Protein AF-A0A972RXV5-F1 (afdb_monomer)

pLDDT: mean 75.28, std 15.34, range [43.59, 93.38]

Mean predicted aligned error: 11.85 Å

Structure (mmCIF, N/CA/C/O backbone):
data_AF-A0A972RXV5-F1
#
_entry.id   AF-A0A972RXV5-F1
#
loop_
_atom_site.group_PDB
_atom_site.id
_atom_site.type_symbol
_atom_site.label_atom_id
_atom_site.label_alt_id
_atom_site.label_comp_id
_atom_site.label_asym_id
_atom_site.label_entity_id
_atom_site.label_seq_id
_atom_site.pdbx_PDB_ins_code
_atom_site.Cartn_x
_atom_site.Cartn_y
_atom_site.Cartn_z
_atom_site.occupancy
_atom_site.B_iso_or_equiv
_atom_site.auth_seq_id
_atom_site.auth_comp_id
_atom_site.auth_asym_id
_atom_site.auth_atom_id
_atom_site.pdbx_PDB_model_num
ATOM 1 N N . MET A 1 1 ? 20.378 -5.002 56.937 1.00 43.59 1 MET A N 1
ATOM 2 C CA . MET A 1 1 ? 18.963 -5.293 56.614 1.00 43.59 1 MET A CA 1
ATOM 3 C C . MET A 1 1 ? 18.655 -4.705 55.243 1.00 43.59 1 MET A C 1
ATOM 5 O O . MET A 1 1 ? 18.627 -3.490 55.104 1.00 43.59 1 MET A O 1
ATOM 9 N N . LYS A 1 2 ? 18.577 -5.555 54.213 1.00 45.84 2 LYS A N 1
ATOM 10 C CA . LYS A 1 2 ? 18.410 -5.144 52.811 1.00 45.84 2 LYS A CA 1
ATOM 11 C C . LYS A 1 2 ? 16.924 -4.866 52.560 1.00 45.84 2 LYS A C 1
ATOM 13 O O . LYS A 1 2 ? 16.107 -5.764 52.721 1.00 45.84 2 LYS A O 1
ATOM 18 N N . ARG A 1 3 ? 16.578 -3.620 52.234 1.00 49.22 3 ARG A N 1
ATOM 19 C CA . ARG A 1 3 ? 15.214 -3.210 51.879 1.00 49.22 3 ARG A CA 1
ATOM 20 C C . ARG A 1 3 ? 14.967 -3.584 50.418 1.00 49.22 3 ARG A C 1
ATOM 22 O O . ARG A 1 3 ? 15.554 -2.972 49.535 1.00 49.22 3 ARG A O 1
ATOM 29 N N . ALA A 1 4 ? 14.135 -4.589 50.173 1.00 55.06 4 ALA A N 1
ATOM 30 C CA . ALA A 1 4 ? 13.589 -4.862 48.849 1.00 55.06 4 ALA A CA 1
ATOM 31 C C . ALA A 1 4 ? 12.246 -4.129 48.743 1.00 55.06 4 ALA A C 1
ATOM 33 O O . ALA A 1 4 ? 11.247 -4.572 49.306 1.00 55.06 4 ALA A O 1
ATOM 34 N N . LEU A 1 5 ? 12.240 -2.967 48.085 1.00 50.38 5 LEU A N 1
ATOM 35 C CA . LEU A 1 5 ? 11.004 -2.307 47.674 1.00 50.38 5 LEU A CA 1
ATOM 36 C C . LEU A 1 5 ? 10.513 -3.023 46.410 1.00 50.38 5 LEU A C 1
ATOM 38 O O . LEU A 1 5 ? 11.134 -2.915 45.354 1.00 50.38 5 LEU A O 1
ATOM 42 N N . GLY A 1 6 ? 9.437 -3.796 46.536 1.00 54.78 6 GLY A N 1
ATOM 43 C CA . GLY A 1 6 ? 8.758 -4.401 45.396 1.00 54.78 6 GLY A CA 1
ATOM 44 C C . GLY A 1 6 ? 8.099 -3.313 44.555 1.00 54.78 6 GLY A C 1
ATOM 45 O O . GLY A 1 6 ? 7.182 -2.640 45.020 1.00 54.78 6 GLY A O 1
ATOM 46 N N . ILE A 1 7 ? 8.576 -3.127 43.326 1.00 58.03 7 ILE A N 1
ATOM 47 C CA . ILE A 1 7 ? 7.932 -2.254 42.347 1.00 58.03 7 ILE A CA 1
ATOM 48 C C . ILE A 1 7 ? 6.814 -3.068 41.697 1.00 58.03 7 ILE A C 1
ATOM 50 O O . ILE A 1 7 ? 7.065 -3.953 40.881 1.00 58.03 7 ILE A O 1
ATOM 54 N N . ALA A 1 8 ? 5.574 -2.786 42.089 1.00 57.12 8 ALA A N 1
ATOM 55 C CA . ALA A 1 8 ? 4.395 -3.246 41.373 1.00 57.12 8 ALA A CA 1
ATOM 56 C C . ALA A 1 8 ? 4.307 -2.461 40.057 1.00 57.12 8 ALA A C 1
ATOM 58 O O . ALA A 1 8 ? 3.911 -1.297 40.044 1.00 57.12 8 ALA A O 1
ATOM 59 N N . ILE A 1 9 ? 4.727 -3.080 38.954 1.00 60.06 9 ILE A N 1
ATOM 60 C CA . ILE A 1 9 ? 4.512 -2.532 37.614 1.00 60.06 9 ILE A CA 1
ATOM 61 C C . ILE A 1 9 ? 3.044 -2.787 37.279 1.00 60.06 9 ILE A C 1
ATOM 63 O O . ILE A 1 9 ? 2.649 -3.897 36.924 1.00 60.06 9 ILE A O 1
ATOM 67 N N . SER A 1 10 ? 2.224 -1.757 37.459 1.00 55.12 10 SER A N 1
ATOM 68 C CA . SER A 1 10 ? 0.851 -1.698 36.978 1.00 55.12 10 SER A CA 1
ATOM 69 C C . SER A 1 10 ? 0.851 -1.900 35.463 1.00 55.12 10 SER A C 1
ATOM 71 O O . SER A 1 10 ? 1.297 -1.050 34.695 1.00 55.12 10 SER A O 1
ATOM 73 N N . PHE A 1 11 ? 0.370 -3.066 35.038 1.00 50.28 11 PHE A N 1
ATOM 74 C CA . PHE A 1 11 ? 0.160 -3.402 33.638 1.00 50.28 11 PHE A CA 1
ATOM 75 C C . PHE A 1 11 ? -1.055 -2.610 33.144 1.00 50.28 11 PHE A C 1
ATOM 77 O O . PHE A 1 11 ? -2.198 -3.053 33.253 1.00 50.28 11 PHE A O 1
ATOM 84 N N . SER A 1 12 ? -0.817 -1.386 32.674 1.00 53.59 12 SER A N 1
ATOM 85 C CA . SER A 1 12 ? -1.837 -0.578 32.012 1.00 53.59 12 SER A CA 1
ATOM 86 C C . SER A 1 12 ? -2.251 -1.292 30.727 1.00 53.59 12 SER A C 1
ATOM 88 O O . SER A 1 12 ? -1.555 -1.236 29.715 1.00 53.59 12 SER A O 1
ATOM 90 N N . LEU A 1 13 ? -3.374 -2.008 30.783 1.00 49.75 13 LEU A N 1
ATOM 91 C CA . LEU A 1 13 ? -4.055 -2.547 29.614 1.00 49.75 13 LEU A CA 1
ATOM 92 C C . LEU A 1 13 ? -4.489 -1.368 28.740 1.00 49.75 13 LEU A C 1
ATOM 94 O O . LEU A 1 13 ? -5.506 -0.726 28.998 1.00 49.75 13 LEU A O 1
ATOM 98 N N . PHE A 1 14 ? -3.704 -1.073 27.706 1.00 53.16 14 PHE A N 1
ATOM 99 C CA . PHE A 1 14 ? -4.148 -0.236 26.602 1.00 53.16 14 PHE A CA 1
ATOM 100 C C . PHE A 1 14 ? -5.255 -0.998 25.872 1.00 53.16 14 PHE A C 1
ATOM 102 O O . PHE A 1 14 ? -4.997 -1.820 24.995 1.00 53.16 14 PHE A O 1
ATOM 109 N N . VAL A 1 15 ? -6.504 -0.753 26.264 1.00 55.75 15 VAL A N 1
ATOM 110 C CA . VAL A 1 15 ? -7.665 -1.143 25.468 1.00 55.75 15 VAL A CA 1
ATOM 111 C C . VAL A 1 15 ? -7.669 -0.209 24.263 1.00 55.75 15 VAL A C 1
ATOM 113 O O . VAL A 1 15 ? -8.193 0.900 24.313 1.00 55.75 15 VAL A O 1
ATOM 116 N N . GLY A 1 16 ? -6.961 -0.613 23.209 1.00 53.56 16 GLY A N 1
ATOM 117 C CA . GLY A 1 16 ? -6.913 0.122 21.956 1.00 53.56 16 GLY A CA 1
ATOM 118 C C . GLY A 1 16 ? -8.300 0.136 21.331 1.00 53.56 16 GLY A C 1
ATOM 119 O O . GLY A 1 16 ? -8.778 -0.886 20.843 1.00 53.56 16 GLY A O 1
ATOM 120 N N . SER A 1 17 ? -8.952 1.292 21.355 1.00 50.78 17 SER A N 1
ATOM 121 C CA . SER A 1 17 ? -10.152 1.552 20.572 1.00 50.78 17 SER A CA 1
ATOM 122 C C . SER A 1 17 ? -9.810 1.343 19.095 1.00 50.78 17 SER A C 1
ATOM 124 O O . SER A 1 17 ? -9.127 2.167 18.492 1.00 50.78 17 SER A O 1
ATOM 126 N N . SER A 1 18 ? -10.237 0.217 18.519 1.00 52.47 18 SER A N 1
ATOM 127 C CA . SER A 1 18 ? -10.136 -0.058 17.080 1.00 52.47 18 SER A CA 1
ATOM 128 C C . SER A 1 18 ? -11.142 0.835 16.356 1.00 52.47 18 SER A C 1
ATOM 130 O O . SER A 1 18 ? -12.233 0.412 15.978 1.00 52.47 18 SER A O 1
ATOM 132 N N . PHE A 1 19 ? -10.800 2.114 16.223 1.00 64.81 19 PHE A N 1
ATOM 133 C CA . PHE A 1 19 ? -11.425 2.957 15.221 1.00 64.81 19 PHE A CA 1
ATOM 134 C C . PHE A 1 19 ? -10.911 2.497 13.859 1.00 64.81 19 PHE A C 1
ATOM 136 O O . PHE A 1 19 ? -9.718 2.242 13.688 1.00 64.81 19 PHE A O 1
ATOM 143 N N . ALA A 1 20 ? -11.836 2.324 12.915 1.00 81.06 20 ALA A N 1
ATOM 144 C CA . ALA A 1 20 ? -11.476 2.049 11.536 1.00 81.06 20 ALA A CA 1
ATOM 145 C C . ALA A 1 20 ? -10.560 3.174 11.038 1.00 81.06 20 ALA A C 1
ATOM 147 O O . ALA A 1 20 ? -10.838 4.349 11.283 1.00 81.06 20 ALA A O 1
ATOM 148 N N . ILE A 1 21 ? -9.464 2.813 10.376 1.00 88.06 21 ILE A N 1
ATOM 149 C CA . ILE A 1 21 ? -8.487 3.795 9.917 1.00 88.06 21 ILE A CA 1
ATOM 150 C C . ILE A 1 21 ? -9.075 4.613 8.762 1.00 88.06 21 ILE A C 1
ATOM 152 O O . ILE A 1 21 ? -9.879 4.124 7.955 1.00 88.06 21 ILE A O 1
ATOM 156 N N . THR A 1 22 ? -8.607 5.842 8.628 1.00 90.94 22 THR A N 1
ATOM 157 C CA . THR A 1 22 ? -8.967 6.721 7.515 1.00 90.94 22 THR A CA 1
ATOM 158 C C . THR A 1 22 ? -8.108 6.457 6.274 1.00 90.94 22 THR A C 1
ATOM 160 O O . THR A 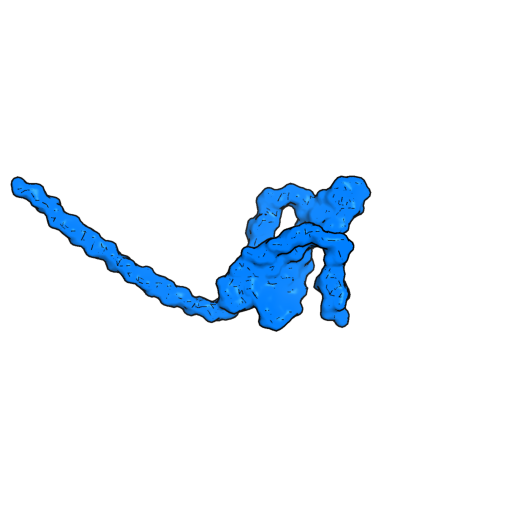1 22 ? -7.033 5.852 6.340 1.00 90.94 22 THR A O 1
ATOM 163 N N . LYS A 1 23 ? -8.567 6.950 5.118 1.00 90.50 23 LYS A N 1
ATOM 164 C CA . LYS A 1 23 ? -7.812 6.891 3.859 1.00 90.50 23 LYS A CA 1
ATOM 165 C C . LYS A 1 23 ? -6.474 7.638 3.949 1.00 90.50 23 LYS A C 1
ATOM 167 O O . LYS A 1 23 ? -5.475 7.153 3.422 1.00 90.50 23 LYS A O 1
ATOM 172 N N . ASP A 1 24 ? -6.434 8.761 4.665 1.00 91.50 24 ASP A N 1
ATOM 173 C CA . ASP A 1 24 ? -5.215 9.559 4.854 1.00 91.50 24 ASP A 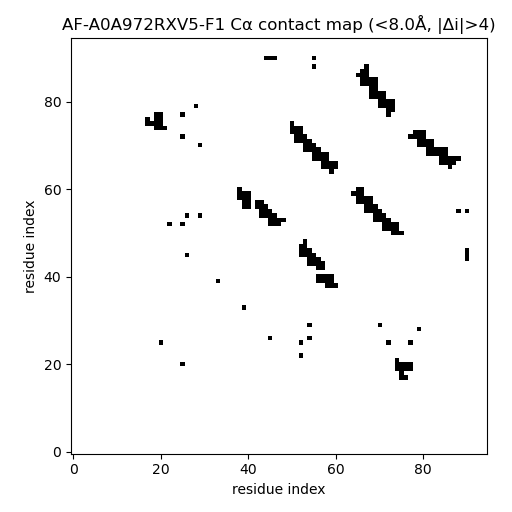CA 1
ATOM 174 C C . ASP A 1 24 ? -4.191 8.842 5.743 1.00 91.50 24 ASP A C 1
ATOM 176 O O . ASP A 1 24 ? -2.992 8.835 5.452 1.00 91.50 24 ASP A O 1
ATOM 180 N N . GLU A 1 25 ? -4.654 8.163 6.795 1.00 91.94 25 GLU A N 1
ATOM 181 C CA . GLU A 1 25 ? -3.798 7.314 7.631 1.00 91.94 25 GLU A CA 1
ATOM 182 C C . GLU A 1 25 ? -3.232 6.131 6.842 1.00 91.94 25 GLU A C 1
ATOM 184 O O . GLU A 1 25 ? -2.049 5.808 6.975 1.00 91.94 25 GLU A O 1
ATOM 189 N N . ALA A 1 26 ? -4.047 5.506 5.987 1.00 91.25 26 ALA A N 1
ATOM 190 C CA . ALA A 1 26 ? -3.582 4.458 5.086 1.00 91.25 26 ALA A CA 1
ATOM 191 C C . ALA A 1 26 ? -2.519 4.990 4.110 1.00 91.25 26 ALA A C 1
ATOM 193 O O . ALA A 1 26 ? -1.467 4.369 3.958 1.00 91.25 26 ALA A O 1
ATOM 194 N N . ALA A 1 27 ? -2.742 6.168 3.516 1.00 91.12 27 ALA A N 1
ATOM 195 C CA . ALA A 1 27 ? -1.785 6.823 2.625 1.00 91.12 27 ALA A CA 1
ATOM 196 C C . ALA A 1 27 ? -0.443 7.092 3.315 1.00 91.12 27 ALA A C 1
ATOM 198 O O . ALA A 1 27 ? 0.619 6.826 2.748 1.00 91.12 27 ALA A O 1
ATOM 199 N N . LYS A 1 28 ? -0.484 7.581 4.559 1.00 92.62 28 LYS A N 1
ATOM 200 C CA . LYS A 1 28 ? 0.712 7.813 5.370 1.00 92.62 28 LYS A CA 1
ATOM 201 C C . LYS A 1 28 ? 1.474 6.512 5.636 1.00 92.62 28 LYS A C 1
ATOM 203 O O . LYS A 1 28 ? 2.675 6.466 5.390 1.00 92.62 28 LYS A O 1
ATOM 208 N N . LYS A 1 29 ? 0.779 5.446 6.047 1.00 92.06 29 LYS A N 1
ATOM 209 C 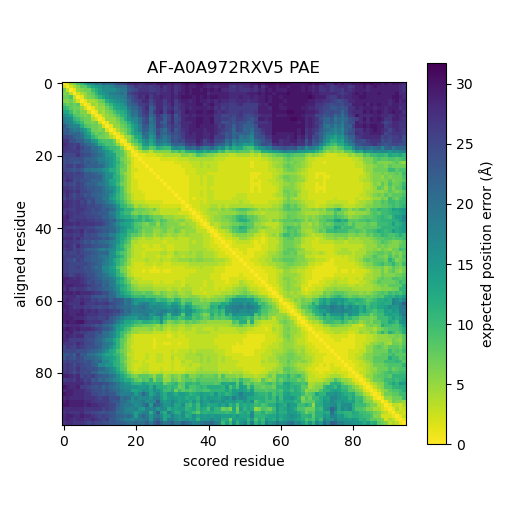CA . LYS A 1 29 ? 1.387 4.122 6.272 1.00 92.06 29 LYS A CA 1
ATOM 210 C C . LYS A 1 29 ? 2.039 3.552 5.012 1.00 92.06 29 LYS A C 1
ATOM 212 O O . LYS A 1 29 ? 3.128 2.990 5.088 1.00 92.06 29 LYS A O 1
ATOM 217 N N . ILE A 1 30 ? 1.398 3.712 3.853 1.00 90.50 30 ILE A N 1
ATOM 218 C CA . ILE A 1 30 ? 1.952 3.269 2.566 1.00 90.50 30 ILE A CA 1
ATOM 219 C C . ILE A 1 30 ? 3.220 4.065 2.232 1.00 90.50 30 ILE A C 1
ATOM 221 O O . ILE A 1 30 ? 4.235 3.462 1.889 1.00 90.50 30 ILE A O 1
ATOM 225 N N . LYS A 1 31 ? 3.200 5.395 2.394 1.00 90.31 31 LYS A N 1
ATOM 226 C CA . LYS A 1 31 ? 4.379 6.257 2.192 1.00 90.31 31 LYS A CA 1
ATOM 227 C C . LYS A 1 31 ? 5.545 5.858 3.093 1.00 90.31 31 LYS A C 1
ATOM 229 O O . LYS A 1 31 ? 6.669 5.728 2.620 1.00 90.31 31 LYS A O 1
ATOM 234 N N . GLU A 1 32 ? 5.277 5.633 4.376 1.00 91.25 32 GLU A N 1
ATOM 235 C CA . GLU A 1 32 ? 6.286 5.183 5.338 1.00 91.25 32 GLU A CA 1
ATOM 236 C C . GLU A 1 32 ? 6.879 3.830 4.929 1.00 91.25 32 GLU A C 1
ATOM 238 O O . GLU A 1 32 ? 8.102 3.687 4.902 1.00 91.25 32 GLU A O 1
ATOM 243 N N . TYR A 1 33 ? 6.038 2.874 4.524 1.00 88.44 33 TYR A N 1
ATOM 244 C CA . TYR A 1 33 ? 6.476 1.554 4.069 1.00 88.44 33 TYR A CA 1
ATOM 245 C C . TYR A 1 33 ? 7.407 1.617 2.851 1.00 88.44 33 TYR A C 1
ATOM 247 O O . TYR A 1 33 ? 8.413 0.906 2.815 1.00 88.44 33 TYR A O 1
ATOM 255 N N . ILE A 1 34 ? 7.113 2.477 1.869 1.00 87.56 34 ILE A N 1
ATOM 256 C CA . ILE A 1 34 ? 7.931 2.577 0.652 1.00 87.56 34 ILE A CA 1
ATOM 257 C C . ILE A 1 34 ? 9.146 3.499 0.792 1.00 87.56 34 ILE A C 1
ATOM 259 O O . ILE A 1 34 ? 10.049 3.418 -0.033 1.00 87.56 34 ILE A O 1
ATOM 263 N N . SER A 1 35 ? 9.208 4.348 1.823 1.00 87.44 35 SER A N 1
ATOM 264 C CA . SER A 1 35 ? 10.264 5.366 1.984 1.00 87.44 35 SER A CA 1
ATOM 265 C C . SER A 1 35 ? 11.700 4.812 2.036 1.00 87.44 35 SER A C 1
ATOM 267 O O . SER A 1 35 ? 12.652 5.541 1.771 1.00 87.44 35 SER A O 1
ATOM 269 N N . GLY A 1 36 ? 11.872 3.519 2.331 1.00 81.06 36 GLY A N 1
ATOM 270 C CA . GLY A 1 36 ? 13.166 2.824 2.317 1.00 81.06 36 GLY A CA 1
ATOM 271 C C . GLY A 1 36 ? 13.421 1.959 1.079 1.00 81.06 36 GLY A C 1
ATOM 272 O O . GLY A 1 36 ? 14.459 1.299 0.991 1.00 81.06 36 GLY A O 1
ATOM 273 N N . MET A 1 37 ? 12.482 1.906 0.136 1.00 83.44 37 MET A N 1
ATOM 274 C CA . MET A 1 37 ? 12.576 1.059 -1.047 1.00 83.44 37 MET A CA 1
ATOM 275 C C . MET A 1 37 ? 13.299 1.788 -2.184 1.00 83.44 37 MET A C 1
ATOM 277 O O . MET A 1 37 ? 13.046 2.953 -2.476 1.00 83.44 37 MET A O 1
ATOM 281 N N . LYS A 1 38 ? 14.202 1.080 -2.864 1.00 80.06 38 LYS A N 1
ATOM 282 C CA . LYS A 1 38 ? 14.845 1.589 -4.080 1.00 80.06 38 LYS A CA 1
ATOM 283 C C . LYS A 1 38 ? 13.911 1.408 -5.273 1.00 80.06 38 LYS A C 1
ATOM 285 O O . LYS A 1 38 ? 13.171 0.431 -5.324 1.00 80.06 38 LYS A O 1
ATOM 290 N N . ALA A 1 39 ? 14.027 2.309 -6.249 1.00 78.38 39 ALA A N 1
ATOM 291 C CA . ALA A 1 39 ? 13.360 2.195 -7.545 1.00 78.38 39 ALA A CA 1
ATOM 292 C C . ALA A 1 39 ? 11.817 2.181 -7.479 1.00 78.38 39 ALA A C 1
ATOM 294 O O . ALA A 1 39 ? 11.184 1.590 -8.343 1.00 78.38 39 ALA A O 1
ATOM 295 N N . VAL A 1 40 ? 11.212 2.846 -6.490 1.00 80.44 40 VAL A N 1
ATOM 296 C CA . VAL A 1 40 ? 9.751 3.031 -6.397 1.00 80.44 40 VAL A CA 1
ATOM 297 C C . VAL A 1 40 ? 9.363 4.395 -6.964 1.00 80.44 40 VAL A C 1
ATOM 299 O O . VAL A 1 40 ? 10.106 5.363 -6.789 1.00 80.44 40 VAL A O 1
ATOM 302 N N . SER A 1 41 ? 8.225 4.483 -7.650 1.00 73.81 41 SER A N 1
ATOM 303 C CA . SER A 1 41 ? 7.622 5.750 -8.056 1.00 73.81 41 SER A CA 1
ATOM 304 C C . SER A 1 41 ? 7.263 6.602 -6.841 1.00 73.81 41 SER A C 1
ATOM 306 O O . SER A 1 41 ? 6.820 6.099 -5.810 1.00 73.81 41 SER A O 1
ATOM 308 N N . GLU A 1 42 ? 7.424 7.917 -6.976 1.00 71.62 42 GLU A N 1
ATOM 309 C CA . GLU A 1 42 ? 6.928 8.873 -5.978 1.00 71.62 42 GLU A CA 1
ATOM 310 C C . GLU A 1 42 ? 5.397 8.982 -6.019 1.00 71.62 42 GLU A C 1
ATOM 312 O O . GLU A 1 42 ? 4.754 9.297 -5.015 1.00 71.62 42 GLU A O 1
ATOM 317 N N . GLU A 1 43 ? 4.808 8.683 -7.177 1.00 78.38 43 GLU A N 1
ATOM 318 C CA . GLU A 1 43 ? 3.365 8.616 -7.361 1.00 78.38 43 GLU A CA 1
ATOM 319 C C . GLU A 1 43 ? 2.814 7.317 -6.766 1.00 78.38 43 GLU A C 1
ATOM 321 O O . GLU A 1 43 ? 3.247 6.216 -7.118 1.00 78.38 43 GLU A O 1
ATOM 326 N N . ILE A 1 44 ? 1.858 7.472 -5.846 1.00 82.94 44 ILE A N 1
ATOM 327 C CA . ILE A 1 44 ? 1.120 6.391 -5.189 1.00 82.94 44 ILE A CA 1
ATOM 328 C C . ILE A 1 44 ? -0.354 6.591 -5.521 1.00 82.94 44 ILE A C 1
ATOM 330 O O . ILE A 1 44 ? -0.948 7.600 -5.125 1.00 82.94 44 ILE A O 1
ATOM 334 N N . THR A 1 45 ? -0.961 5.614 -6.184 1.00 86.62 45 THR A N 1
ATOM 335 C CA . THR A 1 45 ? -2.407 5.609 -6.425 1.00 86.62 45 THR A CA 1
ATOM 336 C C . THR A 1 45 ? -3.091 4.858 -5.293 1.00 86.62 45 THR A C 1
ATOM 338 O O . THR A 1 45 ? -2.670 3.764 -4.930 1.00 86.62 45 THR A O 1
ATOM 341 N N . ILE A 1 46 ? -4.137 5.442 -4.701 1.00 87.38 46 ILE A N 1
ATOM 342 C CA . ILE A 1 46 ? -4.883 4.808 -3.606 1.00 87.38 46 ILE A CA 1
ATOM 343 C C . ILE A 1 46 ? -6.332 4.595 -4.022 1.00 87.38 46 ILE A C 1
ATOM 345 O O . ILE A 1 46 ? -7.118 5.548 -4.104 1.00 87.38 46 ILE A O 1
ATOM 349 N N . CYS A 1 47 ? -6.694 3.331 -4.203 1.00 88.50 47 CYS A N 1
ATOM 350 C CA . CYS A 1 47 ? -8.072 2.884 -4.341 1.00 88.50 47 CYS A CA 1
ATOM 351 C C . CYS A 1 47 ? -8.526 2.123 -3.087 1.00 88.50 47 CYS A C 1
ATOM 353 O O . CYS A 1 47 ? -7.767 1.926 -2.135 1.00 88.50 47 CYS A O 1
ATOM 355 N N . GLU A 1 48 ? -9.800 1.753 -3.031 1.00 90.25 48 GLU A N 1
ATOM 356 C CA . GLU A 1 48 ? -10.358 1.060 -1.876 1.00 90.25 48 GLU A CA 1
ATOM 357 C C . GLU A 1 48 ? -11.447 0.074 -2.279 1.00 90.25 48 GLU A C 1
ATOM 359 O O . GLU A 1 48 ? -12.127 0.254 -3.284 1.00 90.25 48 GLU A O 1
ATOM 364 N N . ASN A 1 49 ? -11.618 -0.958 -1.458 1.00 88.50 49 ASN A N 1
ATOM 365 C CA . ASN A 1 49 ? -12.775 -1.845 -1.492 1.00 88.50 49 ASN A CA 1
ATOM 366 C C . ASN A 1 49 ? -13.412 -1.914 -0.094 1.00 88.50 49 ASN A C 1
ATOM 368 O O . ASN A 1 49 ? -13.047 -1.151 0.803 1.00 88.50 49 ASN A O 1
ATOM 372 N N . GLU A 1 50 ? -14.364 -2.819 0.124 1.00 88.44 50 GLU A N 1
ATOM 373 C CA . GLU A 1 50 ? -15.065 -2.939 1.412 1.00 88.44 50 GLU A CA 1
ATOM 374 C C . GLU A 1 50 ? -14.128 -3.196 2.604 1.00 88.44 50 GLU A C 1
ATOM 376 O O . GLU A 1 50 ? -14.403 -2.764 3.722 1.00 88.44 50 GLU A O 1
ATOM 381 N N . LYS A 1 51 ? -12.998 -3.874 2.376 1.00 89.69 51 LYS A N 1
ATOM 382 C CA . LYS A 1 51 ? -12.127 -4.386 3.441 1.00 89.69 51 LYS A CA 1
ATOM 383 C C . LYS A 1 51 ? -10.775 -3.676 3.533 1.00 89.69 51 LYS A C 1
ATOM 385 O O . LYS A 1 51 ? -10.174 -3.653 4.610 1.00 89.69 51 LYS A O 1
ATOM 390 N N . TYR A 1 52 ? -10.300 -3.086 2.440 1.00 92.44 52 TYR A N 1
ATOM 391 C CA . TYR A 1 52 ? -8.939 -2.572 2.321 1.00 92.44 52 TYR A CA 1
ATOM 392 C C . TYR A 1 52 ? -8.878 -1.198 1.658 1.00 92.44 52 TYR A C 1
ATOM 394 O O . TYR A 1 52 ? -9.629 -0.905 0.728 1.00 92.44 52 TYR A O 1
ATOM 402 N N . TYR A 1 53 ? -7.917 -0.391 2.102 1.00 93.38 53 TYR A N 1
ATOM 403 C CA . TYR A 1 53 ? -7.282 0.612 1.249 1.00 93.38 53 TYR A CA 1
ATOM 404 C C . TYR A 1 53 ? -6.137 -0.066 0.495 1.00 93.38 53 TYR A C 1
ATOM 406 O O . TYR A 1 53 ? -5.407 -0.864 1.081 1.00 93.38 53 TYR A O 1
ATOM 414 N N . ILE A 1 54 ? -5.993 0.217 -0.793 1.00 91.44 54 ILE A N 1
ATOM 415 C CA . ILE A 1 54 ? -5.039 -0.442 -1.684 1.00 91.44 54 ILE A CA 1
ATOM 416 C C . ILE A 1 54 ? -4.158 0.648 -2.283 1.00 91.44 54 ILE A C 1
ATOM 418 O O . ILE A 1 54 ? -4.641 1.486 -3.042 1.00 91.44 54 ILE A O 1
ATOM 422 N N . GLY A 1 55 ? -2.884 0.655 -1.897 1.00 89.19 55 GLY A N 1
ATOM 423 C CA . GLY A 1 55 ? -1.859 1.484 -2.515 1.00 89.19 55 GLY A CA 1
ATOM 424 C C . GLY A 1 55 ? -1.207 0.747 -3.670 1.00 89.19 55 GLY A C 1
ATOM 425 O O . GLY A 1 55 ? -0.688 -0.350 -3.471 1.00 89.19 55 GLY A O 1
ATOM 426 N N . GLU A 1 56 ? -1.204 1.354 -4.844 1.00 87.25 56 GLU A N 1
ATOM 427 C CA . GLU A 1 56 ? -0.423 0.910 -5.990 1.00 87.25 56 GLU A CA 1
ATOM 428 C C . GLU A 1 56 ? 0.805 1.790 -6.139 1.00 87.25 56 GLU A C 1
ATOM 430 O O . GLU A 1 56 ? 0.715 3.021 -6.157 1.00 87.25 56 GLU A O 1
ATOM 435 N N . VAL A 1 57 ? 1.957 1.132 -6.219 1.00 86.00 57 VAL A N 1
ATOM 436 C CA . VAL A 1 57 ? 3.242 1.778 -6.465 1.00 86.00 57 VAL A CA 1
ATOM 437 C C . VAL A 1 57 ? 3.925 1.107 -7.642 1.00 86.00 57 VAL A C 1
ATOM 439 O O . VAL A 1 57 ? 3.930 -0.123 -7.740 1.00 86.00 57 VAL A O 1
ATOM 442 N N . PHE A 1 58 ? 4.513 1.905 -8.524 1.00 83.00 58 PHE A N 1
ATOM 443 C CA . PHE A 1 58 ? 5.280 1.394 -9.649 1.00 83.00 58 PHE A CA 1
ATOM 444 C C . PHE A 1 58 ? 6.715 1.159 -9.194 1.00 83.00 58 PHE A C 1
ATOM 446 O O . PHE A 1 58 ? 7.360 2.037 -8.622 1.00 83.00 58 PHE A O 1
ATOM 453 N N . LEU A 1 59 ? 7.223 -0.044 -9.418 1.00 78.62 59 LEU A N 1
ATOM 454 C CA . LEU A 1 59 ? 8.632 -0.358 -9.255 1.00 78.62 59 LEU A CA 1
ATOM 455 C C . LEU A 1 59 ? 9.273 -0.288 -10.639 1.00 78.62 59 LEU A C 1
ATOM 457 O O . LEU A 1 59 ? 8.831 -0.978 -11.559 1.00 78.62 59 LEU A O 1
ATOM 461 N N . LYS A 1 60 ? 10.332 0.509 -10.772 1.00 74.69 60 LYS A N 1
ATOM 462 C CA . LYS A 1 60 ? 11.144 0.543 -11.988 1.00 74.69 60 LYS A CA 1
ATOM 463 C C . LYS A 1 60 ? 11.856 -0.799 -12.116 1.00 74.69 60 LYS A C 1
ATOM 465 O O . LYS A 1 60 ? 12.757 -1.106 -11.328 1.00 74.69 60 LYS A O 1
ATOM 470 N N . GLY A 1 61 ? 11.422 -1.609 -13.073 1.00 66.69 61 GLY A N 1
ATOM 471 C CA . GLY A 1 61 ? 12.051 -2.881 -13.392 1.00 66.69 61 GLY A CA 1
ATOM 472 C C . GLY A 1 61 ? 13.317 -2.724 -14.234 1.00 66.69 61 GLY A C 1
ATOM 473 O O . GLY A 1 61 ? 13.768 -1.625 -14.565 1.00 66.69 61 GLY A O 1
ATOM 474 N N . TYR A 1 62 ? 13.898 -3.867 -14.584 1.00 56.94 62 TYR A N 1
ATOM 475 C CA . TYR A 1 62 ? 14.952 -3.959 -15.590 1.00 56.94 62 TYR A CA 1
ATOM 476 C C . TYR A 1 62 ? 14.358 -3.621 -16.973 1.00 56.94 62 TYR A C 1
ATOM 478 O O . TYR A 1 62 ? 13.223 -3.995 -17.247 1.00 56.94 62 TYR A O 1
ATOM 486 N N . GLU A 1 63 ? 15.090 -2.896 -17.825 1.00 59.56 63 GLU A N 1
ATOM 487 C CA . GLU A 1 63 ? 14.679 -2.563 -19.210 1.00 59.56 63 GLU A CA 1
ATOM 488 C C . GLU A 1 63 ? 13.383 -1.732 -19.385 1.00 59.56 63 GLU A C 1
ATOM 490 O O . GLU A 1 63 ? 12.734 -1.808 -20.423 1.00 59.56 63 GLU A O 1
ATOM 495 N N . ASN A 1 64 ? 13.031 -0.867 -18.426 1.00 63.03 64 ASN A N 1
ATOM 496 C CA . ASN A 1 64 ? 11.821 -0.016 -18.465 1.00 63.03 64 ASN A CA 1
ATOM 497 C C . ASN A 1 64 ? 10.488 -0.785 -18.396 1.00 63.03 64 ASN A C 1
ATOM 499 O O . ASN A 1 64 ? 9.444 -0.238 -18.749 1.00 63.03 64 ASN A O 1
ATOM 503 N N . PHE A 1 65 ? 10.497 -2.037 -17.933 1.00 56.56 65 PHE A N 1
ATOM 504 C CA . PHE A 1 65 ? 9.261 -2.714 -17.555 1.00 56.56 65 PHE A CA 1
ATOM 505 C C . PHE A 1 65 ? 8.826 -2.228 -16.171 1.00 56.56 65 PHE A C 1
ATOM 507 O O . PHE A 1 65 ? 9.424 -2.596 -15.158 1.00 56.56 65 PHE A O 1
ATOM 514 N N . ASP A 1 66 ? 7.791 -1.396 -16.126 1.00 67.69 66 ASP A N 1
ATOM 515 C CA . ASP A 1 66 ? 7.176 -0.982 -14.869 1.00 67.69 66 ASP A CA 1
ATOM 516 C C . ASP A 1 66 ? 6.325 -2.130 -14.317 1.00 67.69 66 ASP A C 1
ATOM 518 O O . ASP A 1 66 ? 5.456 -2.671 -15.003 1.00 67.69 66 ASP A O 1
ATOM 522 N N . VAL A 1 67 ? 6.586 -2.527 -13.070 1.00 70.31 67 VAL A N 1
ATOM 523 C CA . VAL A 1 67 ? 5.755 -3.506 -12.355 1.00 70.31 67 VAL A CA 1
ATOM 524 C C . VAL A 1 67 ? 4.996 -2.812 -11.237 1.00 70.31 67 VAL A C 1
ATOM 526 O O . VAL A 1 67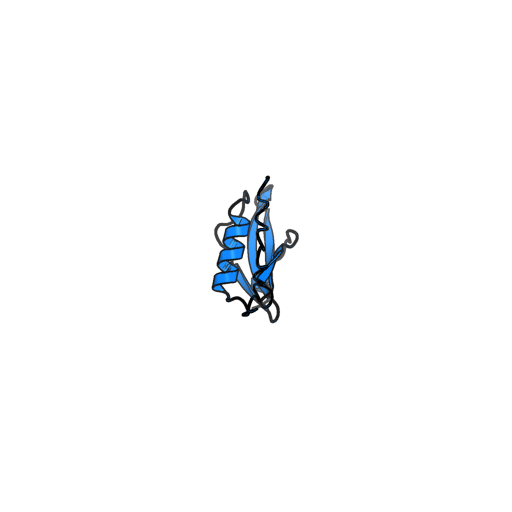 ? 5.523 -1.920 -10.575 1.00 70.31 67 VAL A O 1
ATOM 529 N N . VAL A 1 68 ? 3.760 -3.231 -10.994 1.00 77.81 68 VAL A N 1
ATOM 530 C CA . VAL A 1 68 ? 2.911 -2.655 -9.951 1.00 77.81 68 VAL A CA 1
ATOM 531 C C . VAL A 1 68 ? 3.039 -3.506 -8.698 1.00 77.81 68 VAL A C 1
ATOM 533 O O . VAL A 1 68 ? 2.878 -4.726 -8.730 1.00 77.81 68 VAL A O 1
ATOM 536 N N . ARG A 1 69 ? 3.311 -2.880 -7.555 1.00 83.44 69 ARG A N 1
ATOM 537 C CA . ARG A 1 69 ? 3.202 -3.538 -6.253 1.00 83.44 69 ARG A CA 1
ATOM 538 C C . ARG A 1 69 ? 1.998 -2.992 -5.507 1.00 83.44 69 ARG A C 1
ATOM 540 O O . ARG A 1 69 ? 1.870 -1.782 -5.333 1.00 83.44 69 ARG A O 1
ATOM 547 N N . LYS A 1 70 ? 1.154 -3.902 -5.020 1.00 87.06 70 LYS A N 1
ATOM 548 C CA . LYS A 1 70 ? -0.012 -3.560 -4.207 1.00 87.06 70 LYS A CA 1
ATOM 549 C C . LYS A 1 70 ? 0.341 -3.648 -2.731 1.00 87.06 70 LYS A C 1
ATOM 551 O O . LYS A 1 70 ? 1.005 -4.578 -2.266 1.00 87.06 70 LYS A O 1
ATOM 556 N N . ILE A 1 71 ? -0.114 -2.662 -1.977 1.00 90.31 71 ILE A N 1
ATOM 557 C CA . ILE A 1 71 ? 0.054 -2.582 -0.531 1.00 90.31 71 ILE A CA 1
ATOM 558 C C . ILE A 1 71 ? -1.339 -2.413 0.057 1.00 90.31 71 ILE A C 1
ATOM 560 O O . ILE A 1 71 ? -1.972 -1.371 -0.103 1.00 90.31 71 ILE A O 1
ATOM 564 N N . TYR A 1 72 ? -1.833 -3.454 0.718 1.00 91.62 72 TYR A N 1
ATOM 565 C CA . TYR A 1 72 ? -3.165 -3.457 1.304 1.00 91.62 72 TYR A CA 1
ATOM 566 C C . TYR A 1 72 ? -3.083 -2.982 2.749 1.00 91.62 72 TYR A C 1
ATOM 568 O O . TYR A 1 72 ? -2.265 -3.479 3.520 1.00 91.62 72 TYR A O 1
ATOM 576 N N . ILE A 1 73 ? -3.967 -2.069 3.138 1.00 92.06 73 ILE A N 1
ATOM 577 C CA . ILE A 1 73 ? -4.166 -1.681 4.530 1.00 92.06 73 ILE A CA 1
ATOM 578 C C . ILE A 1 73 ? -5.575 -2.084 4.949 1.00 92.06 73 ILE 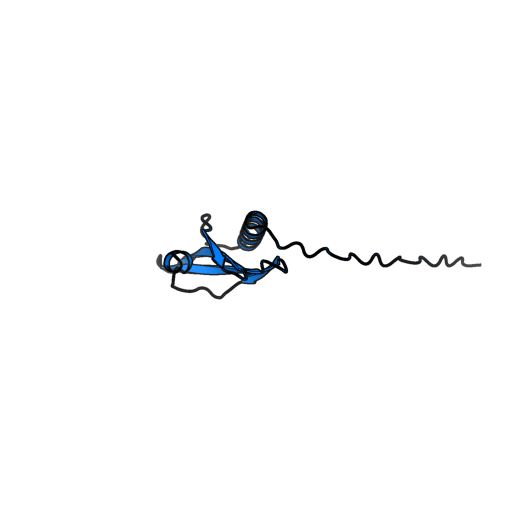A C 1
ATOM 580 O O . ILE A 1 73 ? -6.560 -1.618 4.373 1.00 92.06 73 ILE A O 1
ATOM 584 N N . ASN A 1 74 ? -5.689 -2.959 5.947 1.00 92.56 74 ASN A N 1
ATOM 585 C CA . ASN A 1 74 ? -6.985 -3.380 6.475 1.00 92.56 74 ASN A CA 1
ATOM 586 C C . ASN A 1 74 ? -7.703 -2.187 7.124 1.00 92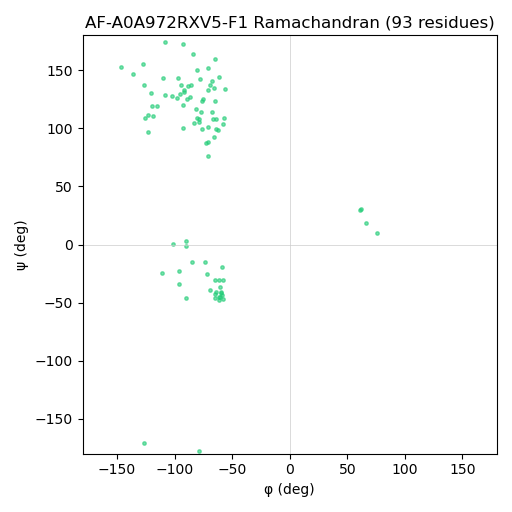.56 74 ASN A C 1
ATOM 588 O O . ASN A 1 74 ? -7.173 -1.578 8.054 1.00 92.56 74 ASN A O 1
ATOM 592 N N . LYS A 1 75 ? -8.924 -1.877 6.673 1.00 91.31 75 LYS A N 1
ATOM 593 C CA . LYS A 1 75 ? -9.686 -0.714 7.159 1.00 91.31 75 LYS A CA 1
ATOM 594 C C . LYS A 1 75 ? -10.006 -0.782 8.6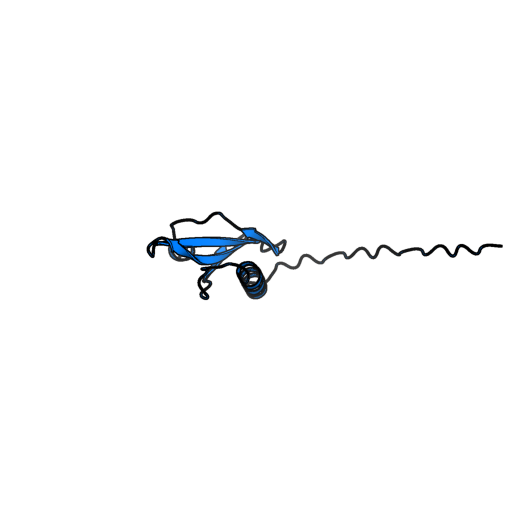53 1.00 91.31 75 LYS A C 1
ATOM 596 O O . LYS A 1 75 ? -10.100 0.251 9.302 1.00 91.31 75 LYS A O 1
ATOM 601 N N . LYS A 1 76 ? -10.171 -1.985 9.206 1.00 89.81 76 LYS A N 1
ATOM 602 C CA . LYS A 1 76 ? -10.572 -2.204 10.601 1.00 89.81 76 LYS A CA 1
ATOM 603 C C . LYS A 1 76 ? -9.378 -2.292 11.548 1.00 89.81 76 LYS A C 1
ATOM 605 O O . LYS A 1 76 ? -9.408 -1.702 12.622 1.00 89.81 76 LYS A O 1
ATOM 610 N N . THR A 1 77 ? -8.355 -3.057 11.171 1.00 89.81 77 THR A N 1
ATOM 611 C CA . THR A 1 77 ? -7.205 -3.338 12.050 1.00 89.81 77 THR A CA 1
ATOM 612 C C . THR A 1 77 ? -6.026 -2.408 11.802 1.00 89.81 77 THR A C 1
ATOM 614 O O . THR A 1 77 ? -5.195 -2.208 12.681 1.00 89.81 77 THR A O 1
ATOM 617 N N . GLY A 1 78 ? -5.946 -1.812 10.614 1.00 88.50 78 GLY A N 1
ATOM 618 C CA . GLY A 1 78 ? -4.801 -1.014 10.206 1.00 88.50 78 GLY A CA 1
ATOM 619 C C . GLY A 1 78 ? -3.568 -1.822 9.817 1.00 88.50 78 GLY A C 1
ATOM 620 O O . GLY A 1 78 ? -2.510 -1.212 9.635 1.00 88.50 78 GLY A O 1
ATOM 621 N N . ASP A 1 79 ? -3.696 -3.143 9.685 1.00 91.19 79 ASP A N 1
ATOM 622 C CA . ASP A 1 79 ? -2.600 -4.029 9.293 1.00 91.19 79 ASP A CA 1
ATOM 623 C C . ASP A 1 79 ? -2.157 -3.751 7.858 1.00 91.19 79 ASP A C 1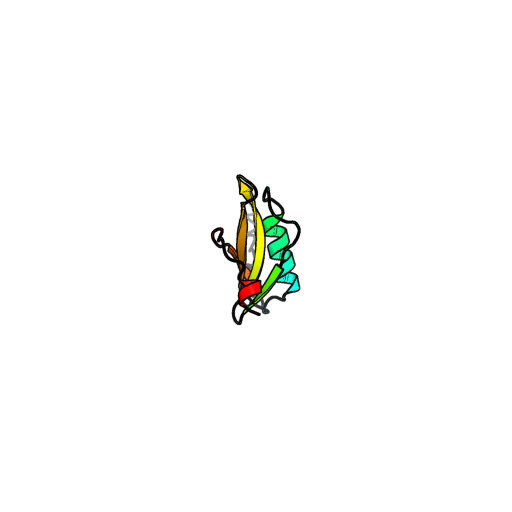
ATOM 625 O O . ASP A 1 79 ? -2.996 -3.641 6.958 1.00 91.19 79 ASP A O 1
ATOM 629 N N . LEU A 1 80 ? -0.840 -3.683 7.656 1.00 90.81 80 LEU A N 1
ATOM 630 C CA . LEU A 1 80 ? -0.209 -3.550 6.347 1.00 90.81 80 LEU A CA 1
ATOM 631 C C . LEU A 1 80 ? 0.129 -4.937 5.797 1.00 90.81 80 LEU A C 1
ATOM 633 O O . LEU A 1 80 ? 0.897 -5.687 6.397 1.00 90.81 80 LEU A O 1
ATOM 637 N N . LEU A 1 81 ? -0.439 -5.262 4.641 1.00 89.12 81 LEU A N 1
ATOM 638 C CA . LEU A 1 81 ? -0.298 -6.539 3.954 1.00 89.12 81 LEU A CA 1
ATOM 639 C C . LEU A 1 81 ? 0.257 -6.267 2.546 1.00 89.12 81 LEU A C 1
ATOM 641 O O . LEU A 1 81 ? -0.501 -5.899 1.647 1.00 89.12 81 LEU A O 1
ATOM 645 N N . PRO A 1 82 ? 1.576 -6.382 2.328 1.00 80.50 82 PRO A N 1
ATOM 646 C CA . PRO A 1 82 ? 2.160 -6.156 1.013 1.00 80.50 82 PRO A CA 1
ATOM 647 C C . PRO A 1 82 ? 1.940 -7.380 0.114 1.00 80.50 82 PRO A C 1
ATOM 649 O O . PRO A 1 82 ? 2.058 -8.516 0.575 1.00 80.50 82 PRO A O 1
ATOM 652 N N . SER A 1 83 ? 1.676 -7.169 -1.175 1.00 80.75 83 SER A N 1
ATOM 653 C CA . SER A 1 83 ? 1.666 -8.252 -2.163 1.00 80.7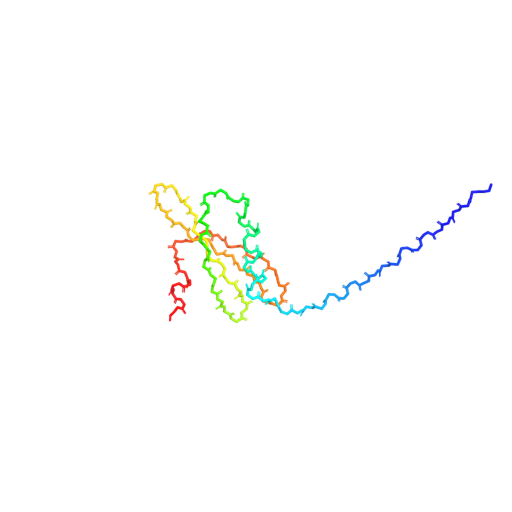5 83 SER A CA 1
ATOM 654 C C . SER A 1 83 ? 3.020 -8.429 -2.843 1.00 80.75 83 SER A C 1
ATOM 656 O O . SER A 1 83 ? 3.953 -7.622 -2.695 1.00 80.75 83 SER A O 1
ATOM 658 N N . PHE A 1 84 ? 3.102 -9.503 -3.628 1.00 72.00 84 PHE A N 1
ATOM 659 C CA . PHE A 1 84 ? 4.105 -9.645 -4.676 1.00 72.00 84 PHE A CA 1
ATOM 660 C C . PHE A 1 84 ? 3.893 -8.590 -5.773 1.00 72.00 84 PHE A C 1
ATOM 662 O O . PHE A 1 84 ? 2.817 -7.993 -5.872 1.00 72.00 84 PHE A O 1
ATOM 669 N N . ALA A 1 85 ? 4.946 -8.329 -6.549 1.00 66.81 85 ALA A N 1
ATOM 670 C CA . ALA A 1 85 ? 4.862 -7.468 -7.722 1.00 66.81 85 ALA A CA 1
ATOM 671 C C . ALA A 1 85 ? 4.043 -8.168 -8.817 1.00 66.81 85 ALA A C 1
ATOM 673 O O . ALA A 1 85 ? 4.212 -9.364 -9.055 1.00 66.81 85 ALA A O 1
ATOM 674 N N . GLU A 1 86 ? 3.164 -7.417 -9.464 1.00 68.62 86 GLU A N 1
ATOM 675 C CA . GLU A 1 86 ? 2.243 -7.879 -10.497 1.00 68.62 86 GLU A CA 1
ATOM 676 C C . GLU A 1 86 ? 2.386 -6.997 -11.747 1.00 68.62 86 GLU A C 1
ATOM 678 O O . GLU A 1 86 ? 2.816 -5.847 -11.675 1.00 68.62 86 GLU A O 1
ATOM 683 N N . ALA A 1 87 ? 2.029 -7.539 -12.912 1.00 63.31 87 ALA A N 1
ATOM 684 C CA . ALA A 1 87 ? 2.113 -6.831 -14.194 1.00 63.31 87 ALA A CA 1
ATOM 685 C C . ALA A 1 87 ? 0.832 -6.047 -14.558 1.00 63.31 87 ALA A C 1
ATOM 687 O O . ALA A 1 87 ? 0.750 -5.491 -15.648 1.00 63.31 87 ALA A O 1
ATOM 688 N N . PHE A 1 88 ? -0.182 -6.032 -13.684 1.00 64.25 88 PHE A N 1
ATOM 689 C CA . PHE A 1 88 ? -1.509 -5.476 -13.974 1.00 64.25 88 PHE A CA 1
ATOM 690 C C . PHE A 1 88 ? -1.871 -4.332 -13.016 1.00 64.25 88 PHE A C 1
ATOM 692 O O . PHE A 1 88 ? -1.786 -4.499 -11.797 1.00 64.25 88 PHE A O 1
ATOM 699 N N . ASP A 1 89 ? -2.322 -3.208 -13.580 1.00 59.50 89 ASP A N 1
ATOM 700 C CA . ASP A 1 89 ? -2.892 -2.055 -12.867 1.00 59.50 89 ASP A CA 1
ATOM 701 C C . ASP A 1 89 ? -4.336 -2.373 -12.445 1.00 59.50 89 ASP A C 1
ATOM 703 O O . ASP A 1 89 ? -5.215 -2.594 -13.280 1.00 59.50 89 ASP A O 1
ATOM 707 N N . TYR A 1 90 ? -4.581 -2.455 -11.140 1.00 64.38 90 TYR A N 1
ATOM 708 C CA . TYR A 1 90 ? -5.858 -2.876 -10.578 1.00 64.38 90 TYR A CA 1
ATOM 709 C C . TYR A 1 90 ? -6.748 -1.694 -10.213 1.00 64.38 90 TYR A C 1
ATOM 711 O O . TYR A 1 90 ? -7.965 -1.798 -10.379 1.00 64.38 90 TYR A O 1
ATOM 719 N N . CYS A 1 91 ? -6.196 -0.558 -9.769 1.00 60.00 91 CYS A N 1
ATOM 720 C CA . CYS A 1 91 ? -7.020 0.628 -9.538 1.00 60.00 91 CYS A CA 1
ATOM 721 C C . CYS A 1 91 ? -7.628 1.153 -10.855 1.00 60.00 91 CYS A C 1
ATOM 723 O O . CYS A 1 91 ? -8.745 1.673 -10.829 1.00 60.00 91 CYS A O 1
ATOM 725 N N . TYR A 1 92 ? -6.954 0.985 -12.000 1.00 60.66 92 TYR A N 1
ATOM 726 C CA . TYR A 1 92 ? -7.529 1.253 -13.322 1.00 60.66 92 TYR A CA 1
ATOM 727 C C . TYR A 1 92 ? -8.690 0.305 -13.657 1.00 60.66 92 TYR A C 1
ATOM 729 O O . TYR A 1 92 ? -9.725 0.761 -14.134 1.00 60.66 92 TYR A O 1
ATOM 737 N N . MET A 1 93 ? -8.552 -0.993 -13.362 1.00 59.09 93 MET A N 1
ATOM 738 C CA . MET A 1 93 ? -9.578 -2.011 -13.642 1.00 59.09 93 MET A CA 1
ATOM 739 C C . MET A 1 93 ? -10.800 -1.958 -12.712 1.00 59.09 93 MET A C 1
ATOM 741 O O . MET A 1 93 ? -11.807 -2.598 -13.002 1.00 59.09 93 MET A O 1
ATOM 745 N N . MET A 1 94 ? -10.714 -1.245 -11.586 1.00 58.59 94 MET A N 1
ATOM 746 C CA . MET A 1 94 ? -11.833 -1.055 -10.654 1.00 58.59 94 MET A CA 1
ATOM 747 C C . MET A 1 94 ? -12.706 0.176 -10.957 1.00 58.59 94 MET A C 1
ATOM 749 O O . MET A 1 94 ? -13.657 0.423 -10.214 1.00 58.59 94 MET A O 1
ATOM 753 N N . LYS A 1 95 ? -12.382 0.961 -11.991 1.00 51.84 95 LYS A N 1
ATOM 754 C CA . LYS A 1 95 ? -13.252 2.034 -12.502 1.00 51.84 95 LYS A CA 1
ATOM 755 C C . LYS A 1 95 ? -14.319 1.479 -13.436 1.00 51.84 95 LYS A C 1
ATOM 757 O O . LYS A 1 95 ? -15.432 2.047 -13.404 1.00 51.84 95 LYS A O 1
#

Foldseek 3Di:
DDDDDDDPPPPPPPPPPQDFDDLVLLVVVVCVVCVPPPQKDPDWDWDDDPFWIWTWIWGQDPPRQTWIKIWTQGRRRRDIDTDDTHSDDVVVVVD

Secondary structure (DSSP, 8-state):
------------------PPPPHHHHHHHHHHHHTT-TTEEEEEEEEE-SSEEEEEEEEE-GGG-EEEEEEEEETTT--EEEEEEESS-HHHHT-

Sequence (95 aa):
MKRALGIAISFSLFVGSSFAITKDEAAKKIKEYISGMKAVSEEITICENEKYYIGEVFLKGYENFDVVRKIYINKKTGDLLPSFAEAFDYCYMMK

Radius of gyration: 20.24 Å; Cα contacts (8 Å, |Δi|>4): 131; chains: 1; bounding box: 34×19×76 Å

Nearest PDB structures (foldseek):
  8uws-assembly1_A  TM=7.218E-01  e=4.926E+00  Enterobacter hormaechei
  2h36-assembly1_X  TM=4.536E-01  e=2.292E+00  Sulfolobus islandicus filamentous virus
  4fcz-assembly2_B  TM=4.145E-01  e=1.518E+00  Pseudomonas putida KT2440
  3fcy-assembly1_A  TM=4.613E-01  e=3.076E+00  Thermoanaerobacterium saccharolyticum JW/SL-YS485
  5jib-assembly1_A  TM=4.078E-01  e=2.734E+00  Thermotoga maritima MSB8

Solvent-accessible surface area (backbone atoms only — not comparable to full-atom values): 5960 Å² total; per-residue (Å²): 135,87,85,81,79,84,78,81,80,78,80,78,78,78,80,72,80,75,61,61,54,51,74,68,59,46,52,50,53,52,50,60,68,50,71,82,53,82,58,56,50,91,64,68,50,76,44,73,60,101,59,32,40,36,36,40,34,39,33,65,44,77,93,80,46,70,30,32,30,44,36,34,26,32,33,57,81,58,49,79,49,72,57,70,76,37,88,64,74,56,71,71,73,73,110